Protein AF-A0A833T8Q9-F1 (afdb_monomer_lite)

Organism: Phytophthora infestans (NCBI:txid4787)

Secondary structure (DSSP, 8-state):
--HHHHHHHHHHHHH--SSHHHHHHHHHHHHHS-HHHHHHHHHHHHHHHTSS-SSHHHHHHHHHHHHHHHHHHHHHHHHHHHHHHHHHHHTS---

Foldseek 3Di:
DDPLLVVLVVLCVLCDDPDPVVNVVSLVVLVPDDPVVLVVVLVVLVVQLVDPDPPRVVSSVVSNVSSCVSVVVVVVVVVVVVVVVVVVVVPPPDD

Structure (mmCIF, N/CA/C/O backbone):
data_AF-A0A833T8Q9-F1
#
_entry.id   AF-A0A833T8Q9-F1
#
loop_
_atom_site.group_PDB
_atom_site.id
_atom_site.type_symbol
_atom_site.label_atom_id
_atom_site.label_alt_id
_atom_site.label_comp_id
_atom_site.label_asym_id
_atom_site.label_entity_id
_atom_site.label_seq_id
_atom_site.pdbx_PDB_ins_code
_atom_site.Cartn_x
_atom_site.Cartn_y
_atom_site.Cartn_z
_atom_site.occup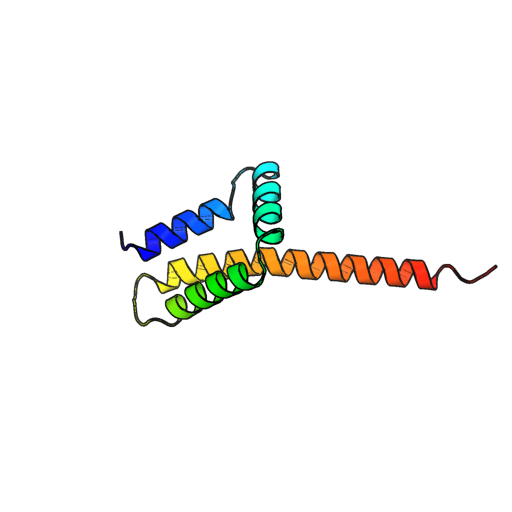ancy
_atom_site.B_iso_or_equiv
_atom_site.auth_seq_id
_atom_site.auth_comp_id
_atom_site.auth_asym_id
_atom_site.auth_atom_id
_atom_site.pdbx_PDB_model_num
ATOM 1 N N . MET A 1 1 ? 11.731 5.284 -19.244 1.00 53.34 1 MET A N 1
ATOM 2 C CA . MET A 1 1 ? 10.953 5.137 -17.997 1.00 53.34 1 MET A CA 1
ATOM 3 C C . MET A 1 1 ? 10.718 3.653 -17.807 1.00 53.34 1 MET A C 1
ATOM 5 O O . MET A 1 1 ? 10.093 3.050 -18.671 1.00 53.34 1 MET A O 1
ATOM 9 N N . ASN A 1 2 ? 11.309 3.050 -16.775 1.00 66.62 2 ASN A N 1
ATOM 10 C CA . ASN A 1 2 ? 11.158 1.611 -16.537 1.00 66.62 2 ASN A CA 1
ATOM 11 C C . ASN A 1 2 ? 9.710 1.313 -16.115 1.00 66.62 2 ASN A C 1
ATOM 13 O O . ASN A 1 2 ? 9.071 2.139 -15.457 1.00 66.62 2 ASN A O 1
ATOM 17 N N . THR A 1 3 ? 9.179 0.148 -16.489 1.00 73.88 3 THR A N 1
ATOM 18 C CA . THR A 1 3 ? 7.781 -0.258 -16.230 1.00 73.88 3 THR A CA 1
ATOM 19 C C . THR A 1 3 ? 7.401 -0.157 -14.749 1.00 73.88 3 THR A C 1
ATOM 21 O O . THR A 1 3 ? 6.303 0.292 -14.423 1.00 73.88 3 THR A O 1
ATOM 24 N N . TYR A 1 4 ? 8.336 -0.461 -13.844 1.00 73.00 4 TYR A N 1
ATOM 25 C CA . TYR A 1 4 ? 8.146 -0.305 -12.401 1.00 73.00 4 TYR A CA 1
ATOM 26 C C . TYR A 1 4 ? 7.966 1.152 -11.955 1.00 73.00 4 TYR A C 1
ATOM 28 O O . TYR A 1 4 ? 7.138 1.439 -11.093 1.00 73.00 4 TYR A O 1
ATOM 36 N N . GLN A 1 5 ? 8.723 2.090 -12.531 1.00 72.62 5 GLN A N 1
ATOM 37 C CA . GLN A 1 5 ? 8.606 3.507 -12.174 1.00 72.62 5 GLN A CA 1
ATOM 38 C C . GLN A 1 5 ? 7.231 4.049 -12.558 1.00 72.62 5 GLN A C 1
ATOM 40 O O . GLN A 1 5 ? 6.631 4.801 -11.795 1.00 72.62 5 GLN A O 1
ATOM 45 N N . ALA A 1 6 ? 6.712 3.627 -13.716 1.00 77.00 6 ALA A N 1
ATOM 46 C CA . ALA A 1 6 ? 5.353 3.949 -14.125 1.00 77.00 6 ALA A CA 1
ATOM 47 C C . ALA A 1 6 ? 4.331 3.361 -13.149 1.00 77.00 6 ALA A C 1
ATOM 49 O O . ALA A 1 6 ? 3.527 4.114 -12.607 1.00 77.00 6 ALA A O 1
ATOM 50 N N . ALA A 1 7 ? 4.408 2.061 -12.852 1.00 77.81 7 ALA A N 1
ATOM 51 C CA . ALA A 1 7 ? 3.509 1.408 -11.899 1.00 77.81 7 ALA A CA 1
ATOM 52 C C . ALA A 1 7 ? 3.536 2.074 -10.510 1.00 77.81 7 ALA A C 1
ATOM 54 O O . ALA A 1 7 ? 2.488 2.349 -9.929 1.00 77.81 7 ALA A O 1
ATOM 55 N N . SER A 1 8 ? 4.724 2.422 -10.014 1.00 75.88 8 SER A N 1
ATOM 56 C CA . SER A 1 8 ? 4.893 3.109 -8.731 1.00 75.88 8 SER A CA 1
ATOM 57 C C . SER A 1 8 ? 4.309 4.518 -8.745 1.00 75.88 8 SER A C 1
ATOM 59 O O . SER A 1 8 ? 3.670 4.927 -7.780 1.00 75.88 8 SER A O 1
ATOM 61 N N . GLN A 1 9 ? 4.484 5.265 -9.838 1.00 77.62 9 GLN A N 1
ATOM 62 C CA . GLN A 1 9 ? 3.894 6.594 -9.981 1.00 77.62 9 GLN A CA 1
ATOM 63 C C . GLN A 1 9 ? 2.364 6.527 -10.053 1.00 77.62 9 GLN A C 1
ATOM 65 O O . GLN A 1 9 ? 1.689 7.341 -9.423 1.00 77.62 9 GLN A O 1
ATOM 70 N N . TYR A 1 10 ? 1.811 5.541 -10.765 1.00 80.56 10 TYR A N 1
ATOM 71 C CA . TYR A 1 10 ? 0.372 5.287 -10.778 1.00 80.56 10 TYR A CA 1
ATOM 72 C C . TYR A 1 10 ? -0.145 4.974 -9.376 1.00 80.56 10 TYR A C 1
ATOM 74 O O . TYR A 1 10 ? -1.115 5.586 -8.939 1.00 80.56 10 TYR A O 1
ATOM 82 N N . LEU A 1 11 ? 0.530 4.092 -8.638 1.00 80.44 11 LEU A N 1
ATOM 83 C CA . LEU A 1 11 ? 0.115 3.733 -7.287 1.00 80.44 11 LEU A CA 1
ATOM 84 C C . LEU A 1 11 ? 0.227 4.915 -6.314 1.00 80.44 11 LEU A C 1
ATOM 86 O O . LEU A 1 11 ? -0.687 5.144 -5.524 1.00 80.44 11 LEU A O 1
ATOM 90 N N . LYS A 1 12 ? 1.276 5.743 -6.424 1.00 80.62 12 LYS A N 1
ATOM 91 C CA . LYS A 1 12 ? 1.359 7.007 -5.676 1.00 80.62 12 LYS A CA 1
ATOM 92 C C . LYS A 1 12 ? 0.168 7.910 -5.989 1.00 80.62 12 LYS A C 1
ATOM 94 O O . LYS A 1 12 ? -0.422 8.418 -5.052 1.00 80.62 12 LYS A O 1
ATOM 99 N N . ASN A 1 13 ? -0.243 8.047 -7.249 1.00 83.94 13 ASN A N 1
ATOM 100 C CA . ASN A 1 13 ? -1.415 8.853 -7.621 1.00 83.94 13 ASN A CA 1
ATOM 101 C C . ASN A 1 13 ? -2.748 8.241 -7.150 1.00 83.94 13 ASN A C 1
ATOM 103 O O . ASN A 1 13 ? -3.737 8.951 -6.966 1.00 83.94 13 ASN A O 1
ATOM 107 N N . VAL A 1 14 ? -2.817 6.921 -6.968 1.00 81.50 14 VAL A N 1
ATOM 108 C CA . VAL A 1 14 ? -3.982 6.260 -6.361 1.00 81.50 14 VAL A CA 1
ATOM 109 C C . VAL A 1 14 ? -4.069 6.592 -4.871 1.00 81.50 14 VAL A C 1
ATOM 111 O O . VAL A 1 14 ? -5.170 6.805 -4.378 1.00 81.50 14 VAL A O 1
ATOM 114 N N . LEU A 1 15 ? -2.926 6.722 -4.192 1.00 79.44 15 LEU A N 1
ATOM 115 C CA . LEU A 1 15 ? -2.815 6.988 -2.754 1.00 79.44 15 LEU A CA 1
ATOM 116 C C . LEU A 1 15 ? -2.689 8.474 -2.386 1.00 79.44 15 LEU A C 1
ATOM 118 O O . LEU A 1 15 ? -2.749 8.813 -1.205 1.00 79.44 15 LEU A O 1
ATOM 122 N N . ASP A 1 16 ? -2.393 9.342 -3.353 1.00 82.31 16 ASP A N 1
ATOM 123 C CA . ASP A 1 16 ? -2.087 10.764 -3.176 1.00 82.31 16 ASP A CA 1
ATOM 124 C C . ASP A 1 16 ? -3.003 11.661 -4.000 1.00 82.31 16 ASP A C 1
ATOM 126 O O . ASP A 1 16 ? -3.231 11.433 -5.190 1.00 82.31 16 ASP A O 1
ATOM 130 N N . ALA A 1 17 ? -3.469 12.724 -3.370 1.00 85.44 17 ALA A N 1
ATOM 131 C CA . ALA A 1 17 ? -4.091 13.865 -3.995 1.00 85.44 17 ALA A CA 1
ATOM 132 C C . ALA A 1 17 ? -3.605 15.136 -3.304 1.00 85.44 17 ALA A C 1
ATOM 134 O O . ALA A 1 17 ? -3.376 15.161 -2.100 1.00 85.44 17 ALA A O 1
ATOM 135 N N . LYS A 1 18 ? -3.498 16.213 -4.085 1.00 82.06 18 LYS A N 1
ATOM 136 C CA . LYS A 1 18 ? -3.204 17.555 -3.561 1.00 82.06 18 LYS A CA 1
ATOM 137 C C . LYS A 1 18 ? -4.389 18.185 -2.827 1.00 82.06 18 LYS A C 1
ATOM 139 O O . LYS A 1 18 ? -4.212 19.182 -2.146 1.00 82.06 18 LYS A O 1
ATOM 144 N N . ASP A 1 19 ? -5.580 17.649 -3.057 1.00 87.81 19 ASP A N 1
ATOM 145 C CA . ASP A 1 19 ? -6.835 18.112 -2.486 1.00 87.81 19 ASP A CA 1
ATOM 146 C C . ASP A 1 19 ? -7.178 17.237 -1.275 1.00 87.81 19 ASP A C 1
ATOM 148 O O . ASP A 1 19 ? -7.249 16.013 -1.404 1.00 87.81 19 ASP A O 1
ATOM 152 N N . ASP A 1 20 ? -7.353 17.856 -0.106 1.00 80.00 20 ASP A N 1
ATOM 153 C CA . ASP A 1 20 ? -7.609 17.165 1.163 1.00 80.00 20 ASP A CA 1
ATOM 154 C C . ASP A 1 20 ? -8.858 16.256 1.139 1.00 80.00 20 ASP A C 1
ATOM 156 O O . ASP A 1 20 ? -8.753 15.097 1.563 1.00 80.00 20 ASP A O 1
ATOM 160 N N . PRO A 1 21 ? -10.031 16.687 0.619 1.00 85.38 21 PRO A N 1
ATOM 161 C CA . PRO A 1 21 ? -11.186 15.796 0.514 1.00 85.38 21 PRO A CA 1
ATOM 162 C C . PRO A 1 21 ? -10.928 14.598 -0.408 1.00 85.38 21 PRO A C 1
ATOM 164 O O . PRO A 1 21 ? -11.283 13.465 -0.069 1.00 85.38 21 PRO A O 1
ATOM 167 N N . LEU A 1 22 ? -10.262 14.807 -1.546 1.00 84.56 22 LEU A N 1
ATOM 168 C CA . LEU A 1 22 ? -9.881 13.718 -2.445 1.00 84.56 22 LEU A CA 1
ATOM 169 C C . LEU A 1 22 ? -8.835 12.780 -1.816 1.00 84.56 22 LEU A C 1
ATOM 171 O O . LEU A 1 22 ? -8.872 11.570 -2.049 1.00 84.56 22 LEU A O 1
ATOM 175 N N . GLN A 1 23 ? -7.925 13.310 -0.996 1.00 85.06 23 GLN A N 1
ATOM 176 C CA . GLN A 1 23 ? -6.928 12.526 -0.268 1.00 85.06 23 GLN A CA 1
ATOM 177 C C . GLN A 1 23 ? -7.596 11.584 0.737 1.00 85.06 23 GLN A C 1
ATOM 179 O O . GLN A 1 23 ? -7.260 10.400 0.788 1.00 85.06 23 GLN A O 1
ATOM 184 N N . GLN A 1 24 ? -8.591 12.072 1.480 1.00 80.75 24 GLN A N 1
ATOM 185 C CA . GLN A 1 24 ? -9.375 11.251 2.407 1.00 80.75 24 GLN A CA 1
ATOM 186 C C . GLN A 1 24 ? -10.171 10.159 1.683 1.00 80.75 24 GLN A C 1
ATOM 188 O O . GLN A 1 24 ? -10.169 9.005 2.109 1.00 80.75 24 GLN A O 1
ATOM 193 N N . GLN A 1 25 ? -10.786 10.470 0.537 1.00 85.94 25 GLN A N 1
ATOM 194 C CA . GLN A 1 25 ? -11.471 9.457 -0.277 1.00 85.94 25 GLN A CA 1
ATOM 195 C C . GLN A 1 25 ? -10.525 8.347 -0.749 1.00 85.94 25 GLN A C 1
ATOM 197 O O . GLN A 1 25 ? -10.884 7.170 -0.707 1.00 85.94 25 GLN A O 1
ATOM 202 N N . LYS A 1 26 ? -9.306 8.703 -1.168 1.00 85.31 26 LYS A N 1
ATOM 203 C CA . LYS A 1 26 ? -8.278 7.742 -1.593 1.00 85.31 26 LYS A CA 1
ATOM 204 C C . LYS A 1 26 ? -7.798 6.857 -0.449 1.00 85.31 26 LYS A C 1
ATOM 206 O O . LYS A 1 26 ? -7.657 5.650 -0.639 1.00 85.31 26 LYS A O 1
ATOM 211 N N . ILE A 1 27 ? -7.589 7.436 0.734 1.00 83.62 27 ILE A N 1
ATOM 212 C CA . ILE A 1 27 ? -7.247 6.681 1.945 1.00 83.62 27 ILE A CA 1
ATOM 213 C C . ILE A 1 27 ? -8.373 5.701 2.284 1.00 83.62 27 ILE A C 1
ATOM 215 O O . ILE A 1 27 ? -8.112 4.513 2.456 1.00 83.62 27 ILE A O 1
ATOM 219 N N . ASN A 1 28 ? -9.627 6.152 2.286 1.00 83.88 28 ASN A N 1
ATOM 220 C CA . ASN A 1 28 ? -10.774 5.283 2.552 1.00 83.88 28 ASN A CA 1
ATOM 221 C C . ASN A 1 28 ? -10.884 4.147 1.525 1.00 83.88 28 ASN A C 1
ATOM 223 O O . ASN A 1 28 ? -11.073 2.994 1.904 1.00 83.88 28 ASN A O 1
ATOM 227 N N . ALA A 1 29 ? -10.687 4.435 0.235 1.00 85.94 29 ALA A N 1
ATOM 228 C CA . ALA A 1 29 ? -10.677 3.416 -0.814 1.00 85.94 29 ALA A CA 1
ATOM 229 C C . ALA A 1 29 ? -9.558 2.377 -0.611 1.00 85.94 29 ALA A C 1
ATOM 231 O O . ALA A 1 29 ? -9.789 1.181 -0.787 1.00 85.94 29 ALA A O 1
ATOM 232 N N . TRP A 1 30 ? -8.365 2.810 -0.189 1.00 84.19 30 TRP A N 1
ATOM 233 C CA . TRP A 1 30 ? -7.265 1.910 0.172 1.00 84.19 30 TRP A CA 1
ATOM 234 C C . TRP A 1 30 ? -7.616 1.020 1.373 1.00 84.19 30 TRP A C 1
ATOM 236 O O . TRP A 1 30 ? -7.325 -0.178 1.369 1.00 84.19 30 TRP A O 1
ATOM 246 N N . MET A 1 31 ? -8.278 1.579 2.387 1.00 81.00 31 MET A N 1
ATOM 247 C CA . MET A 1 31 ? -8.651 0.871 3.616 1.00 81.00 31 MET A CA 1
ATOM 248 C C . MET A 1 31 ? -9.779 -0.149 3.420 1.00 81.00 31 MET A C 1
ATOM 250 O O . MET A 1 31 ? -9.750 -1.211 4.037 1.00 81.00 31 MET A O 1
ATOM 254 N N . VAL A 1 32 ? -10.739 0.130 2.535 1.00 84.94 32 VAL A N 1
ATOM 255 C CA . VAL A 1 32 ? -11.824 -0.809 2.182 1.00 84.94 32 VAL A CA 1
ATOM 256 C C . VAL A 1 32 ? -11.321 -1.961 1.303 1.00 84.94 32 VAL A C 1
ATOM 258 O O . VAL A 1 32 ? -11.968 -3.001 1.201 1.00 84.94 32 VAL A O 1
ATOM 261 N N . MET A 1 33 ? -10.153 -1.801 0.677 1.00 83.25 33 MET A N 1
ATOM 262 C CA . MET A 1 33 ? -9.551 -2.830 -0.162 1.00 83.25 33 MET A CA 1
ATOM 263 C C . MET A 1 33 ? -9.254 -4.116 0.633 1.00 83.25 33 MET A C 1
ATOM 265 O O . MET A 1 33 ? -9.148 -4.110 1.860 1.00 83.25 33 MET A O 1
ATOM 269 N N . ASP A 1 34 ? -9.108 -5.241 -0.059 1.00 85.94 34 ASP A N 1
ATOM 270 C CA . ASP A 1 34 ? -8.804 -6.506 0.604 1.00 85.94 34 ASP A CA 1
ATOM 271 C C . ASP A 1 34 ? -7.420 -6.479 1.290 1.00 85.94 34 ASP A C 1
ATOM 273 O O . ASP A 1 34 ? -6.430 -5.973 0.746 1.00 85.94 34 ASP A O 1
ATOM 277 N N . THR A 1 35 ? -7.344 -7.032 2.503 1.00 80.44 35 THR A N 1
ATOM 278 C CA . THR A 1 35 ? -6.117 -7.040 3.313 1.00 80.44 35 THR A CA 1
ATOM 279 C C . THR A 1 35 ? -5.010 -7.888 2.685 1.00 80.44 35 THR A C 1
ATOM 281 O O . THR A 1 35 ? -3.837 -7.506 2.764 1.00 80.44 35 THR A O 1
ATOM 284 N N . ALA A 1 36 ? -5.343 -9.009 2.037 1.00 81.31 36 ALA A N 1
ATOM 285 C CA . ALA A 1 36 ? -4.354 -9.828 1.340 1.00 81.31 36 ALA A CA 1
ATOM 286 C C . ALA A 1 36 ? -3.822 -9.092 0.104 1.00 81.31 36 ALA A C 1
ATOM 288 O O . ALA A 1 36 ? -2.615 -9.097 -0.134 1.00 81.31 36 ALA A O 1
ATOM 289 N N . LEU A 1 37 ? -4.685 -8.368 -0.618 1.00 81.62 37 LEU A N 1
ATOM 290 C CA . LEU A 1 37 ? -4.268 -7.532 -1.745 1.00 81.62 37 LEU A CA 1
ATOM 291 C C . LEU A 1 37 ? -3.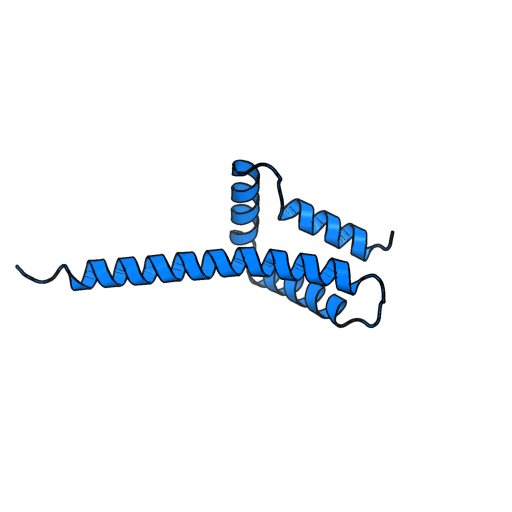336 -6.388 -1.312 1.00 81.62 37 LEU A C 1
ATOM 293 O O . LEU A 1 37 ? -2.282 -6.192 -1.918 1.00 81.62 37 LEU A O 1
ATOM 297 N N . ARG A 1 38 ? -3.662 -5.664 -0.231 1.00 84.69 38 ARG A N 1
ATOM 298 C CA . ARG A 1 38 ? -2.755 -4.647 0.342 1.00 84.69 38 ARG A CA 1
ATOM 299 C C . ARG A 1 38 ? -1.408 -5.237 0.752 1.00 84.69 38 ARG A C 1
ATOM 301 O O . ARG A 1 38 ? -0.367 -4.622 0.519 1.00 84.69 38 ARG A O 1
ATOM 308 N N . THR A 1 39 ? -1.426 -6.434 1.335 1.00 79.00 39 THR A N 1
ATOM 309 C CA . THR A 1 39 ? -0.210 -7.138 1.758 1.00 79.00 39 THR A CA 1
ATOM 310 C C . THR A 1 39 ? 0.656 -7.513 0.557 1.00 79.00 39 THR A C 1
ATOM 312 O O . THR A 1 39 ? 1.840 -7.197 0.562 1.00 79.00 39 THR A O 1
ATOM 315 N N . GLN A 1 40 ? 0.069 -8.040 -0.523 1.00 82.94 40 GLN A N 1
ATOM 316 C CA . GLN A 1 40 ? 0.805 -8.331 -1.760 1.00 82.94 40 GLN A CA 1
ATOM 317 C C . GLN A 1 40 ? 1.445 -7.081 -2.378 1.00 82.94 40 GLN A C 1
ATOM 319 O O . GLN A 1 40 ? 2.589 -7.130 -2.826 1.00 82.94 40 GLN A O 1
ATOM 324 N N . ILE A 1 41 ? 0.739 -5.946 -2.388 1.00 81.44 41 ILE A N 1
ATOM 325 C CA . ILE A 1 41 ? 1.274 -4.681 -2.920 1.00 81.44 41 ILE A CA 1
ATOM 326 C C . ILE A 1 41 ? 2.461 -4.191 -2.078 1.00 81.44 41 ILE A C 1
ATOM 328 O O . ILE A 1 41 ? 3.467 -3.723 -2.622 1.00 81.44 41 ILE A O 1
ATOM 332 N N . LYS A 1 42 ? 2.367 -4.323 -0.753 1.00 79.44 42 LYS A N 1
ATOM 333 C CA . LYS A 1 42 ? 3.443 -3.986 0.183 1.00 79.44 42 LYS A CA 1
ATOM 334 C C . LYS A 1 42 ? 4.659 -4.892 -0.007 1.00 79.44 42 LYS A C 1
ATOM 336 O O . LYS A 1 42 ? 5.764 -4.375 -0.166 1.00 79.44 42 LYS A O 1
ATOM 341 N N . ASP A 1 43 ? 4.456 -6.205 -0.061 1.00 78.00 43 ASP A N 1
ATOM 342 C CA . ASP A 1 43 ? 5.532 -7.184 -0.240 1.00 78.00 43 ASP A CA 1
ATOM 343 C C . ASP A 1 43 ? 6.212 -7.024 -1.602 1.00 78.00 43 ASP A C 1
ATOM 345 O O . ASP A 1 43 ? 7.439 -7.031 -1.687 1.00 78.00 43 ASP A O 1
ATOM 349 N N . GLY A 1 44 ? 5.439 -6.771 -2.663 1.00 76.75 44 GLY A N 1
ATOM 350 C CA . GLY A 1 44 ? 5.977 -6.458 -3.986 1.00 76.75 44 GLY A CA 1
ATOM 351 C C . GLY A 1 44 ? 6.799 -5.166 -4.002 1.00 76.75 44 GLY A C 1
ATOM 352 O O . GLY A 1 44 ? 7.844 -5.100 -4.647 1.00 76.75 44 GLY A O 1
ATOM 353 N N . SER A 1 45 ? 6.379 -4.144 -3.253 1.00 73.06 45 SER A N 1
ATOM 354 C CA . SER A 1 45 ? 7.134 -2.889 -3.133 1.00 73.06 45 SER A CA 1
ATOM 355 C C . SER A 1 45 ? 8.441 -3.093 -2.356 1.00 73.06 45 SER A C 1
ATOM 357 O O . SER A 1 45 ? 9.506 -2.683 -2.820 1.00 73.06 45 SER A O 1
ATOM 359 N N . LEU A 1 46 ? 8.388 -3.800 -1.223 1.00 72.56 46 LEU A N 1
ATOM 360 C CA . LEU A 1 46 ? 9.559 -4.157 -0.414 1.00 72.56 46 LEU A CA 1
ATOM 361 C C . LEU A 1 46 ? 10.556 -5.030 -1.182 1.00 72.56 46 LEU A C 1
ATOM 363 O O . LEU A 1 46 ? 11.753 -4.751 -1.152 1.00 72.56 46 LEU A O 1
ATOM 367 N N . GLY A 1 47 ? 10.075 -6.025 -1.928 1.00 70.00 47 GLY A N 1
ATOM 368 C CA . GLY A 1 47 ? 10.924 -6.880 -2.758 1.00 70.00 47 GLY A CA 1
ATOM 369 C C . GLY A 1 47 ? 11.682 -6.090 -3.827 1.00 70.00 47 GLY A C 1
ATO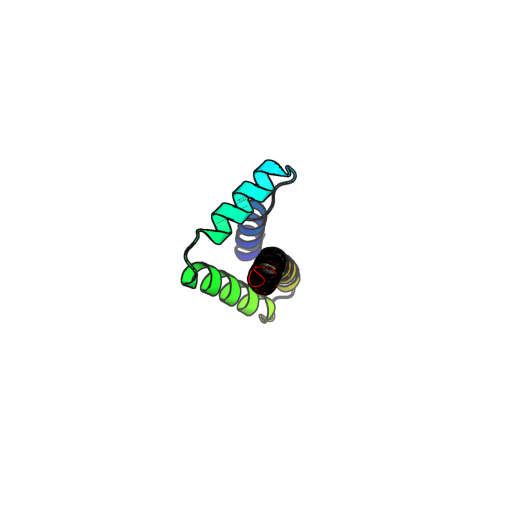M 370 O O . GLY A 1 47 ? 12.838 -6.385 -4.121 1.00 70.00 47 GLY A O 1
ATOM 371 N N . VAL A 1 48 ? 11.079 -5.022 -4.356 1.00 70.31 48 VAL A N 1
ATOM 372 C CA . VAL A 1 48 ? 11.755 -4.134 -5.306 1.00 70.31 48 VAL A CA 1
ATOM 373 C C . VAL A 1 48 ? 12.715 -3.156 -4.621 1.00 70.31 48 VAL A C 1
ATOM 375 O O . VAL A 1 48 ? 13.769 -2.854 -5.180 1.00 70.31 48 VAL A O 1
ATOM 378 N N . LEU A 1 49 ? 12.427 -2.713 -3.395 1.00 64.25 49 LEU A N 1
ATOM 379 C CA . LEU A 1 49 ? 13.386 -1.941 -2.593 1.00 64.25 49 LEU A CA 1
ATOM 380 C C . LEU A 1 49 ? 14.663 -2.747 -2.298 1.00 64.25 49 LEU A C 1
ATOM 382 O O . LEU A 1 49 ? 15.751 -2.185 -2.254 1.00 64.25 49 LEU A O 1
ATOM 386 N N . GLN A 1 50 ? 14.517 -4.060 -2.117 1.00 66.19 50 GLN A N 1
ATOM 387 C CA . GLN A 1 50 ? 15.612 -5.003 -1.876 1.00 66.19 50 GLN A CA 1
ATOM 388 C C . GLN A 1 50 ? 16.329 -5.452 -3.162 1.00 66.19 50 GLN A C 1
ATOM 390 O O . GLN A 1 50 ? 17.316 -6.184 -3.092 1.00 66.19 50 GLN A O 1
ATOM 395 N N . SER A 1 51 ? 15.849 -5.036 -4.338 1.00 66.75 51 SER A N 1
ATOM 396 C CA . SER A 1 51 ? 16.468 -5.384 -5.617 1.00 66.75 51 SER A CA 1
ATOM 397 C C . SER A 1 51 ? 17.694 -4.507 -5.907 1.00 66.75 51 SER A C 1
ATOM 399 O O . SER A 1 51 ? 17.702 -3.316 -5.612 1.00 66.75 51 SER A O 1
ATOM 401 N N . ASN A 1 52 ? 18.728 -5.087 -6.527 1.00 58.47 52 ASN A N 1
ATOM 402 C CA . ASN A 1 52 ? 19.993 -4.413 -6.878 1.00 58.47 52 ASN A CA 1
ATOM 403 C C . ASN A 1 52 ? 19.876 -3.395 -8.036 1.00 58.47 52 ASN A C 1
ATOM 405 O O . ASN A 1 52 ? 20.881 -3.042 -8.655 1.00 58.47 52 ASN A O 1
ATOM 409 N N . ASP A 1 53 ? 18.671 -2.938 -8.377 1.00 64.69 53 ASP A N 1
ATOM 410 C CA . ASP A 1 53 ? 18.509 -1.909 -9.397 1.00 64.69 53 ASP A CA 1
ATOM 411 C C . ASP A 1 53 ? 18.877 -0.529 -8.813 1.00 64.69 53 ASP A C 1
ATOM 413 O O . ASP A 1 53 ? 18.452 -0.209 -7.711 1.00 64.69 53 ASP A O 1
ATOM 417 N N . PRO A 1 54 ? 19.660 0.316 -9.501 1.00 58.81 54 PRO A N 1
ATOM 418 C CA . PRO A 1 54 ? 20.114 1.594 -8.946 1.00 58.81 54 PRO A CA 1
ATOM 419 C C . PRO A 1 54 ? 19.063 2.721 -8.976 1.00 58.81 54 PRO A C 1
ATOM 421 O O . PRO A 1 54 ? 19.234 3.731 -8.296 1.00 58.81 54 PRO A O 1
ATOM 424 N N . VAL A 1 55 ? 17.982 2.595 -9.752 1.00 58.47 55 VAL A N 1
ATOM 425 C CA . VAL A 1 55 ? 16.987 3.670 -9.975 1.00 58.47 55 VAL A CA 1
ATOM 426 C C . VAL A 1 55 ? 15.670 3.387 -9.247 1.00 58.47 55 VAL A C 1
ATOM 428 O O . VAL A 1 55 ? 14.961 4.283 -8.785 1.00 58.47 55 VAL A O 1
ATOM 431 N N . THR A 1 56 ? 15.346 2.111 -9.132 1.00 59.69 56 THR A N 1
ATOM 432 C CA . THR A 1 56 ? 14.107 1.572 -8.575 1.00 59.69 56 THR A CA 1
ATOM 433 C C . THR A 1 56 ? 13.944 1.700 -7.038 1.00 59.69 56 THR A C 1
ATOM 435 O O . THR A 1 56 ? 12.809 1.912 -6.591 1.00 59.69 56 THR A O 1
ATOM 438 N N . PRO A 1 57 ? 15.009 1.691 -6.202 1.00 60.56 57 PRO A N 1
ATOM 439 C CA . PRO A 1 57 ? 14.898 1.741 -4.744 1.00 60.56 57 PRO A CA 1
ATOM 440 C C . PRO A 1 57 ? 14.343 3.070 -4.253 1.00 60.56 57 PRO A C 1
ATOM 442 O O . PRO A 1 57 ? 13.533 3.101 -3.337 1.00 60.56 57 PRO A O 1
ATOM 445 N N . HIS A 1 58 ? 14.728 4.183 -4.881 1.00 64.31 58 HIS A N 1
ATOM 446 C CA . HIS A 1 58 ? 14.274 5.503 -4.451 1.00 64.31 58 HIS A CA 1
ATOM 447 C C . HIS A 1 58 ? 12.764 5.687 -4.663 1.00 64.31 58 HIS A C 1
ATOM 449 O O . HIS A 1 58 ? 12.066 6.228 -3.804 1.00 64.31 58 HIS A O 1
ATOM 455 N N . THR A 1 59 ? 12.240 5.216 -5.797 1.00 66.38 59 THR A N 1
ATOM 456 C CA . THR A 1 59 ? 10.801 5.267 -6.086 1.00 66.38 59 THR A CA 1
ATOM 457 C C . THR A 1 59 ? 10.025 4.282 -5.212 1.00 66.38 5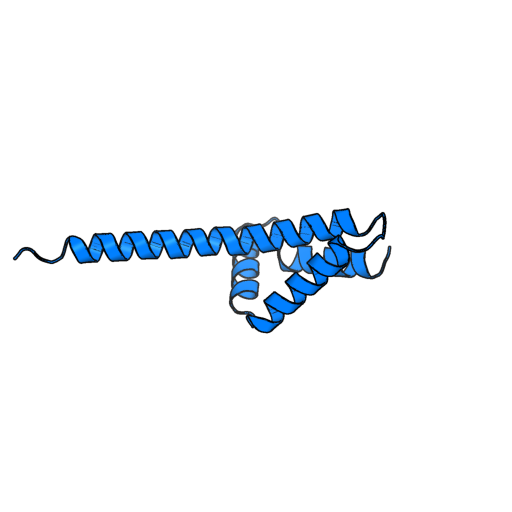9 THR A C 1
ATOM 459 O O . THR A 1 59 ? 8.968 4.642 -4.693 1.00 66.38 59 THR A O 1
ATOM 462 N N . SER A 1 60 ? 10.575 3.084 -4.987 1.00 67.81 60 SER A N 1
ATOM 463 C CA . SER A 1 60 ? 9.993 2.099 -4.072 1.00 67.81 60 SER A CA 1
ATOM 464 C C . SER A 1 60 ? 9.933 2.616 -2.630 1.00 67.81 60 SER A C 1
ATOM 466 O O . SER A 1 60 ? 8.884 2.558 -1.995 1.00 67.81 60 SER A O 1
ATOM 468 N N . ALA A 1 61 ? 11.011 3.225 -2.129 1.00 69.94 61 ALA A N 1
ATOM 469 C CA . ALA A 1 61 ? 11.080 3.770 -0.775 1.00 69.94 61 ALA A CA 1
ATOM 470 C C . ALA A 1 61 ? 9.999 4.828 -0.527 1.00 69.94 61 ALA A C 1
ATOM 472 O O . ALA A 1 61 ? 9.345 4.814 0.512 1.00 69.94 61 ALA A O 1
ATOM 473 N N . GLN A 1 62 ? 9.762 5.716 -1.496 1.00 76.19 62 GLN A N 1
ATOM 474 C CA . GLN A 1 62 ? 8.699 6.720 -1.397 1.00 76.19 62 GLN A CA 1
ATOM 475 C C . GLN A 1 62 ? 7.301 6.096 -1.372 1.00 76.19 62 GLN A C 1
ATOM 477 O O . GLN A 1 62 ? 6.413 6.600 -0.686 1.00 76.19 62 GLN A O 1
ATOM 482 N N . LEU A 1 63 ? 7.092 5.025 -2.136 1.00 76.94 63 LEU A N 1
ATOM 483 C CA . LEU A 1 63 ? 5.828 4.302 -2.163 1.00 76.94 63 LEU A CA 1
ATOM 484 C C . LEU A 1 63 ? 5.584 3.560 -0.839 1.00 76.94 63 LEU A C 1
ATOM 486 O O . LEU A 1 63 ? 4.516 3.708 -0.249 1.00 76.94 63 LEU A O 1
ATOM 490 N N . VAL A 1 64 ? 6.588 2.832 -0.342 1.00 77.25 64 VAL A N 1
ATOM 491 C CA . VAL A 1 64 ? 6.542 2.129 0.949 1.00 77.25 64 VAL A CA 1
ATOM 492 C C . VAL A 1 64 ? 6.321 3.112 2.096 1.00 77.25 64 VAL A C 1
ATOM 494 O O . VAL A 1 64 ? 5.451 2.877 2.930 1.00 77.25 64 VAL A O 1
ATOM 497 N N . ALA A 1 65 ? 7.038 4.241 2.114 1.00 76.56 65 ALA A N 1
ATOM 498 C CA . ALA A 1 65 ? 6.849 5.285 3.118 1.00 76.56 65 ALA A CA 1
ATOM 499 C C . ALA A 1 65 ? 5.411 5.818 3.106 1.00 76.56 65 ALA A C 1
ATOM 501 O O . ALA A 1 65 ? 4.803 5.959 4.159 1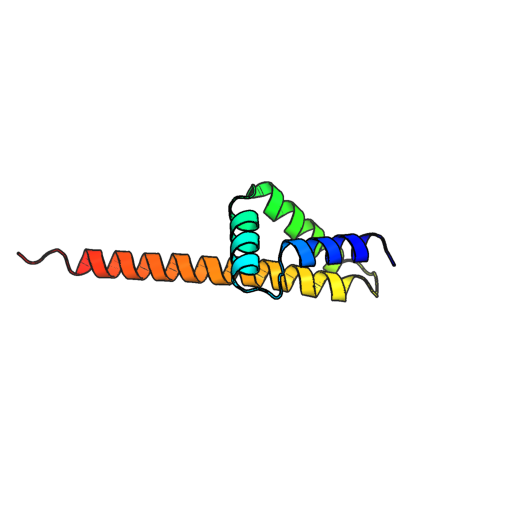.00 76.56 65 ALA A O 1
ATOM 502 N N . LYS A 1 66 ? 4.832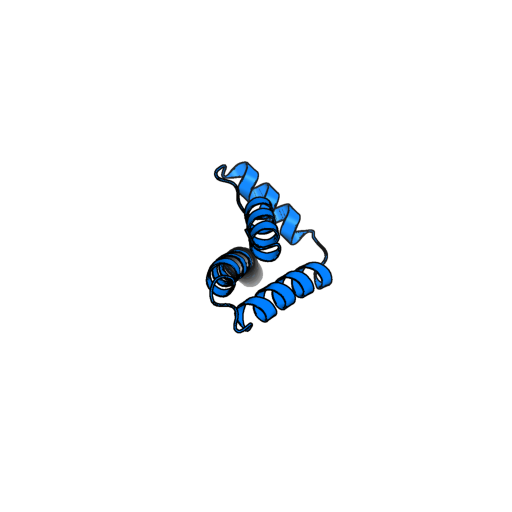 6.043 1.920 1.00 79.50 66 LYS A N 1
ATOM 503 C CA . LYS A 1 66 ? 3.461 6.547 1.792 1.00 79.50 66 LYS A CA 1
ATOM 504 C C . LYS A 1 66 ? 2.411 5.550 2.273 1.00 79.50 66 LYS A C 1
ATOM 506 O O . LYS A 1 66 ? 1.500 5.943 2.997 1.00 79.50 66 LYS A O 1
ATOM 511 N N . ILE A 1 67 ? 2.545 4.277 1.895 1.00 80.25 67 ILE A N 1
ATOM 512 C CA . ILE A 1 67 ? 1.675 3.199 2.391 1.00 80.25 67 ILE A CA 1
ATOM 513 C C . ILE A 1 67 ? 1.796 3.109 3.918 1.00 80.25 67 ILE A C 1
ATOM 515 O O . ILE A 1 67 ? 0.784 3.110 4.615 1.00 80.25 67 ILE A O 1
ATOM 519 N N . GLY A 1 68 ? 3.028 3.117 4.436 1.00 76.19 68 GLY A N 1
ATOM 520 C CA . GLY A 1 68 ? 3.310 3.080 5.868 1.00 76.19 68 GLY A CA 1
ATOM 521 C C . GLY A 1 68 ? 2.711 4.261 6.631 1.00 76.19 68 GLY A C 1
ATOM 522 O O . GLY A 1 68 ? 2.119 4.051 7.681 1.00 76.19 68 GLY A O 1
ATOM 523 N N . SER A 1 69 ? 2.791 5.485 6.102 1.00 78.31 69 SER A N 1
ATOM 524 C CA . SER A 1 69 ? 2.178 6.665 6.726 1.00 78.31 69 SER A CA 1
ATOM 525 C C . SER A 1 69 ? 0.655 6.560 6.808 1.00 78.31 69 SER A C 1
ATOM 527 O O . SER A 1 69 ? 0.088 6.906 7.840 1.00 78.31 69 SER A O 1
ATOM 529 N N . ILE A 1 70 ? -0.007 6.062 5.757 1.00 80.19 70 ILE A N 1
ATOM 530 C CA . ILE A 1 70 ? -1.467 5.877 5.745 1.00 80.19 70 ILE A CA 1
ATOM 531 C C . ILE A 1 70 ? -1.881 4.826 6.784 1.00 80.19 70 ILE A C 1
ATOM 533 O O . ILE A 1 70 ? -2.775 5.074 7.591 1.00 80.19 70 ILE A O 1
ATOM 537 N N . GLU A 1 71 ? -1.211 3.670 6.800 1.00 78.56 71 GLU A N 1
ATOM 538 C CA . GLU A 1 71 ? -1.527 2.592 7.744 1.00 78.56 71 GLU A CA 1
ATOM 539 C C . GLU A 1 71 ? -1.186 2.967 9.195 1.00 78.56 71 GLU A C 1
ATOM 541 O O . GLU A 1 71 ? -1.934 2.610 10.104 1.00 78.56 71 GLU A O 1
ATOM 546 N N . LEU A 1 72 ? -0.093 3.702 9.430 1.00 77.81 72 LEU A N 1
ATOM 547 C CA . LEU A 1 72 ? 0.321 4.140 10.765 1.00 77.81 72 LEU A CA 1
ATOM 548 C C . LEU A 1 72 ? -0.638 5.175 11.354 1.00 77.81 72 LEU A C 1
ATOM 550 O O . LEU A 1 72 ? -1.049 5.024 12.500 1.00 77.81 72 LEU A O 1
ATOM 554 N N . LEU A 1 73 ? -1.016 6.198 10.581 1.00 74.44 73 LEU A N 1
ATOM 555 C CA . LEU A 1 73 ? -1.981 7.210 11.028 1.00 74.44 73 LEU A CA 1
ATOM 556 C C . LEU A 1 73 ? -3.319 6.574 11.401 1.00 74.44 73 LEU A C 1
ATOM 558 O O . LEU A 1 73 ? -3.949 6.975 12.378 1.00 74.44 73 LEU A O 1
ATOM 562 N N . GLN A 1 74 ? -3.724 5.545 10.661 1.00 73.00 74 GLN A N 1
ATOM 563 C CA . GLN A 1 74 ? -4.925 4.802 10.986 1.00 73.00 74 GLN A CA 1
ATOM 564 C C . GLN A 1 74 ? -4.762 3.931 12.237 1.00 73.00 74 GLN A C 1
ATOM 566 O O . GLN A 1 74 ? -5.623 3.951 13.110 1.00 73.00 74 GLN A O 1
ATOM 571 N N . LYS A 1 75 ? -3.665 3.179 12.373 1.00 72.94 75 LYS A N 1
ATOM 572 C CA . LYS A 1 75 ? -3.420 2.409 13.604 1.00 72.94 75 LYS A CA 1
ATOM 573 C C . LYS A 1 75 ? -3.445 3.307 14.840 1.00 72.94 75 LYS A C 1
ATOM 575 O O . LYS A 1 75 ? -4.204 3.021 15.755 1.00 72.94 75 LYS A O 1
ATOM 580 N N . ALA A 1 76 ? -2.753 4.445 14.787 1.00 66.75 76 ALA A N 1
ATOM 581 C CA . ALA A 1 76 ? -2.766 5.434 15.858 1.00 66.75 76 ALA A CA 1
ATOM 582 C C . ALA A 1 76 ? -4.180 5.979 16.140 1.00 66.75 76 ALA A C 1
ATOM 584 O O . ALA A 1 76 ? -4.547 6.155 17.295 1.00 66.75 76 ALA A O 1
ATOM 585 N N . THR A 1 77 ? -4.997 6.203 15.104 1.00 66.81 77 THR A N 1
ATOM 586 C CA . THR A 1 77 ? -6.390 6.664 15.257 1.00 66.81 77 THR A CA 1
ATOM 587 C C . THR A 1 77 ? -7.276 5.608 15.926 1.00 66.81 77 THR A C 1
ATOM 589 O O . THR A 1 77 ? -8.055 5.944 16.815 1.00 66.81 77 THR A O 1
ATOM 592 N N . LEU A 1 78 ? -7.147 4.333 15.540 1.00 66.94 78 LEU A N 1
ATOM 593 C CA . LEU A 1 78 ? -7.858 3.225 16.191 1.00 66.94 78 LEU A CA 1
ATOM 594 C C . LEU A 1 78 ? -7.402 3.018 17.634 1.00 66.94 78 LEU A C 1
ATOM 596 O O . LEU A 1 78 ? -8.237 2.762 18.493 1.00 66.94 78 LEU A O 1
ATOM 600 N N . GLU A 1 79 ? -6.101 3.131 17.902 1.00 69.12 79 GLU A N 1
ATOM 601 C CA . GLU A 1 79 ? -5.549 3.046 19.255 1.00 69.12 79 GLU A CA 1
ATOM 602 C C . GLU A 1 79 ? -6.088 4.182 20.128 1.00 69.12 79 GLU A C 1
ATOM 604 O O . GLU A 1 79 ? -6.606 3.917 21.207 1.00 69.12 79 GLU A O 1
ATOM 609 N N . CYS A 1 80 ? -6.066 5.431 19.647 1.00 48.84 80 CYS A N 1
ATOM 610 C CA . CYS A 1 80 ? -6.670 6.564 20.351 1.00 48.84 80 CYS A CA 1
ATOM 611 C C . CYS A 1 80 ? -8.172 6.375 20.601 1.00 48.84 80 CYS A C 1
ATOM 613 O O . CYS A 1 80 ? -8.648 6.726 21.676 1.00 48.84 80 CYS A O 1
ATOM 615 N N . LEU A 1 81 ? -8.918 5.822 19.638 1.00 62.91 81 LEU A N 1
ATOM 616 C CA . LEU A 1 81 ? -10.330 5.492 19.835 1.00 62.91 81 LEU A CA 1
ATOM 617 C C . LEU A 1 81 ? -10.506 4.409 20.907 1.00 62.91 81 LEU A C 1
ATOM 619 O O . LEU A 1 81 ? -11.388 4.542 21.743 1.00 62.91 81 LEU A O 1
ATOM 623 N N . GLY A 1 82 ? -9.655 3.380 20.911 1.00 67.31 82 GLY A N 1
ATOM 624 C CA . GLY A 1 82 ? -9.642 2.342 21.942 1.00 67.31 82 GLY A CA 1
ATOM 625 C C . GLY A 1 82 ? -9.402 2.917 23.336 1.00 67.31 82 GLY A C 1
ATOM 626 O O . GLY A 1 82 ? -10.201 2.663 24.225 1.00 67.31 82 GLY A O 1
ATOM 627 N N . TYR A 1 83 ? -8.378 3.762 23.498 1.00 65.50 83 TYR A N 1
ATOM 628 C CA . TYR A 1 83 ? -8.114 4.466 24.759 1.00 65.50 83 TYR A CA 1
ATOM 629 C C . TYR A 1 83 ? -9.289 5.346 25.197 1.00 65.50 83 TYR A C 1
ATOM 631 O O . TYR A 1 83 ? -9.640 5.357 26.369 1.00 65.50 83 TYR A O 1
ATOM 639 N N . LEU A 1 84 ? -9.917 6.072 24.266 1.00 54.59 84 LEU A N 1
ATOM 640 C CA . LEU A 1 84 ? -11.085 6.896 24.578 1.00 54.59 84 LEU A CA 1
ATOM 641 C C . LEU A 1 84 ? -12.289 6.042 25.001 1.00 54.59 84 LEU A C 1
ATOM 643 O O . LEU A 1 84 ? -13.024 6.436 25.898 1.00 54.59 84 LEU A O 1
ATOM 647 N N . CYS A 1 85 ? -12.511 4.895 24.359 1.00 64.81 85 CYS A N 1
ATOM 648 C CA . CYS A 1 85 ? -13.574 3.969 24.741 1.00 64.81 85 CYS A CA 1
ATOM 649 C C . CYS A 1 85 ? -13.330 3.348 26.123 1.00 64.81 85 CYS A C 1
ATOM 651 O O . CYS A 1 85 ? -14.278 3.253 26.893 1.00 64.81 85 CYS A O 1
ATOM 653 N N . ASP A 1 86 ? -12.087 2.982 26.439 1.00 68.06 86 ASP A N 1
ATOM 654 C CA . ASP A 1 86 ? -11.684 2.408 27.733 1.00 68.06 86 ASP A CA 1
ATOM 655 C C . ASP A 1 86 ? -11.875 3.424 28.880 1.00 68.06 86 ASP A C 1
ATOM 657 O O . ASP A 1 86 ? -12.517 3.127 29.884 1.00 68.06 86 ASP A O 1
ATOM 661 N N . GLU A 1 87 ? -11.454 4.679 28.671 1.00 61.38 87 GLU A N 1
ATOM 662 C CA . GLU A 1 87 ? -11.646 5.792 29.619 1.00 61.38 87 GLU A CA 1
ATOM 663 C C . GLU A 1 87 ? -13.134 6.103 29.874 1.00 61.38 87 GLU A C 1
ATOM 665 O O . GLU A 1 87 ? -13.544 6.405 30.995 1.00 61.38 87 GLU A O 1
ATOM 670 N N . LEU A 1 88 ? -13.973 6.029 28.833 1.00 63.41 88 LEU A N 1
ATOM 671 C CA . LEU A 1 88 ? -15.418 6.244 28.963 1.00 63.41 88 LEU A CA 1
ATOM 672 C C . LEU A 1 88 ? -16.131 5.083 29.674 1.00 63.41 88 LEU A C 1
ATOM 674 O O . LEU A 1 88 ? -17.199 5.300 30.246 1.00 63.41 88 LEU A O 1
ATOM 678 N N . GLU A 1 89 ? -15.572 3.872 29.637 1.00 58.38 89 GLU A N 1
ATOM 679 C CA . GLU A 1 89 ? -16.116 2.695 30.323 1.00 58.38 89 GLU A CA 1
ATOM 680 C C . GLU A 1 89 ? -15.724 2.683 31.814 1.00 58.38 89 GLU A C 1
ATOM 682 O O . GLU A 1 89 ? -16.553 2.355 32.664 1.00 58.38 89 GLU A O 1
ATOM 687 N N . GLU A 1 90 ? -14.515 3.146 32.158 1.00 56.44 90 GLU A N 1
ATOM 688 C CA . GLU A 1 90 ? -14.031 3.238 33.547 1.00 56.44 90 GLU A CA 1
ATOM 689 C C . GLU A 1 90 ? -14.731 4.355 34.359 1.00 56.44 90 GLU A C 1
ATOM 691 O O . GLU A 1 90 ? -14.885 4.246 35.575 1.00 56.44 90 GLU A O 1
ATOM 696 N N . GLY A 1 91 ? -15.247 5.396 33.693 1.00 54.19 91 GLY A N 1
ATOM 697 C CA . GLY A 1 91 ? -16.020 6.483 34.314 1.00 54.19 91 GLY A CA 1
ATOM 698 C C . GLY A 1 91 ? -17.532 6.241 34.459 1.00 54.19 91 GLY A C 1
ATOM 699 O O . GLY A 1 91 ? -18.237 7.136 34.926 1.00 54.19 91 GLY A O 1
ATOM 700 N N . ALA A 1 92 ? -18.053 5.081 34.040 1.00 51.59 92 ALA A N 1
ATOM 701 C CA . ALA A 1 92 ? -19.496 4.804 33.964 1.00 51.59 92 ALA A CA 1
ATOM 702 C C . ALA A 1 92 ? -20.055 3.925 35.104 1.00 51.59 92 ALA A C 1
ATOM 704 O O . ALA A 1 92 ? -21.214 3.511 35.038 1.00 51.59 92 ALA A O 1
ATOM 705 N N . ILE A 1 93 ? -19.272 3.640 36.153 1.00 54.81 93 ILE A N 1
ATOM 706 C CA . ILE A 1 93 ? -19.710 2.830 37.302 1.00 54.81 93 ILE A CA 1
ATOM 707 C C . ILE A 1 93 ? -19.443 3.573 38.620 1.00 54.81 93 ILE A C 1
ATOM 709 O O . ILE A 1 93 ? -18.551 3.208 39.378 1.00 54.81 93 ILE A O 1
ATOM 713 N N . ASP A 1 94 ? -20.227 4.613 38.897 1.00 53.56 94 ASP A N 1
ATOM 714 C CA . ASP A 1 94 ? -20.553 5.025 40.271 1.00 53.56 94 ASP A CA 1
ATOM 715 C C . ASP A 1 94 ? -21.938 5.703 40.264 1.00 53.56 94 ASP A C 1
ATOM 717 O O . ASP A 1 94 ? -22.062 6.916 40.101 1.00 53.56 94 ASP A O 1
ATOM 721 N N . GLU A 1 95 ? -22.992 4.885 40.357 1.00 41.53 95 GLU A N 1
ATOM 722 C CA . GLU A 1 95 ? -24.286 5.256 40.954 1.00 41.53 95 GLU A CA 1
ATOM 723 C C . GLU A 1 95 ? -24.795 4.095 41.821 1.00 41.53 95 GLU A C 1
ATOM 725 O O . GLU A 1 95 ? -24.680 2.925 41.375 1.00 41.53 95 GLU A O 1
#

pLDDT: mean 72.89, std 10.33, range [41.53, 87.81]

Radius of gyration: 17.96 Å; chains: 1; bounding box: 44×28×59 Å

Sequence (95 aa):
MNTYQAASQYLKNVLDAKDDPLQQQKINAWMVMDTALRTQIKDGSLGVLQSNDPVTPHTSAQLVAKIGSIELLQKATLECLGYLCDELEEGAIDE

InterPro domains:
  IPR011989 Armadillo-like helical [G3DSA:1.25.10.10] (1-94)
  IPR016024 Armadillo-type fold [SSF48371] (5-88)